Protein AF-A0A4D6LSA8-F1 (afdb_monomer_lite)

Structure (mmCIF, N/CA/C/O backbone):
data_AF-A0A4D6LSA8-F1
#
_entry.id   AF-A0A4D6LSA8-F1
#
loop_
_atom_site.group_PDB
_atom_site.id
_atom_site.type_symbol
_atom_site.label_atom_id
_atom_site.label_alt_id
_atom_site.label_comp_id
_atom_site.label_asym_id
_atom_site.label_entity_id
_atom_site.label_seq_id
_atom_site.pdbx_PDB_ins_code
_atom_site.Cartn_x
_atom_site.Cartn_y
_atom_site.Cartn_z
_atom_site.occupancy
_atom_site.B_iso_or_equiv
_atom_site.auth_seq_id
_atom_site.auth_comp_id
_atom_site.auth_asym_id
_atom_site.auth_atom_id
_atom_site.pdbx_PDB_model_num
ATOM 1 N N . MET A 1 1 ? -9.989 11.438 -18.386 1.00 36.94 1 MET A N 1
ATOM 2 C CA . MET A 1 1 ? -9.101 11.656 -17.225 1.00 36.94 1 MET A CA 1
ATOM 3 C C . MET A 1 1 ? -8.067 10.551 -17.247 1.00 36.94 1 MET A C 1
ATOM 5 O O . MET A 1 1 ? -8.461 9.395 -17.186 1.00 36.94 1 MET A O 1
ATOM 9 N N . VAL A 1 2 ? -6.786 10.873 -17.422 1.00 44.97 2 VAL A N 1
ATOM 10 C CA . VAL A 1 2 ? -5.718 9.884 -17.232 1.00 44.97 2 VAL A CA 1
ATOM 11 C C . VAL A 1 2 ? -5.464 9.868 -15.731 1.00 44.97 2 VAL A C 1
ATOM 13 O O . VAL A 1 2 ? -4.963 10.852 -15.193 1.00 44.97 2 VAL A O 1
ATOM 16 N N . ALA A 1 3 ? -5.904 8.818 -15.037 1.00 55.88 3 ALA A N 1
ATOM 17 C CA . ALA A 1 3 ? -5.396 8.563 -13.696 1.00 55.88 3 ALA A CA 1
ATOM 18 C C . ALA A 1 3 ? -3.869 8.492 -13.824 1.00 55.88 3 ALA A C 1
ATOM 20 O O . ALA A 1 3 ? -3.379 7.759 -14.684 1.00 55.88 3 ALA A O 1
ATOM 21 N N . GLY A 1 4 ? -3.129 9.306 -13.062 1.00 64.88 4 GLY A N 1
ATOM 22 C CA . GLY A 1 4 ? -1.670 9.208 -13.037 1.00 64.88 4 GLY A CA 1
ATOM 23 C C . GLY A 1 4 ? -1.296 7.744 -12.824 1.00 64.88 4 GLY A C 1
ATOM 24 O O . GLY A 1 4 ? -1.841 7.108 -11.921 1.00 64.88 4 GLY A O 1
ATOM 25 N N . SER A 1 5 ? -0.479 7.187 -13.721 1.00 82.62 5 SER A N 1
ATOM 26 C CA . SER A 1 5 ? -0.155 5.761 -13.679 1.00 82.62 5 SER A CA 1
ATOM 27 C C . SER A 1 5 ? 0.447 5.435 -12.319 1.00 82.62 5 SER A C 1
ATOM 29 O O . SER A 1 5 ? 1.393 6.099 -11.891 1.00 82.62 5 SER A O 1
ATOM 31 N N . LEU A 1 6 ? -0.088 4.409 -11.655 1.00 87.81 6 LEU A N 1
ATOM 32 C CA . LEU A 1 6 ? 0.554 3.841 -10.474 1.00 87.81 6 LEU A CA 1
ATOM 33 C C . LEU A 1 6 ? 1.976 3.419 -10.845 1.00 87.81 6 LEU A C 1
ATOM 35 O O . LEU A 1 6 ? 2.240 3.091 -12.005 1.00 87.81 6 LEU A O 1
ATOM 39 N N . THR A 1 7 ? 2.898 3.482 -9.888 1.00 89.25 7 THR A N 1
ATOM 40 C CA . THR A 1 7 ? 4.290 3.085 -10.119 1.00 89.25 7 THR A CA 1
ATOM 41 C C . THR A 1 7 ? 4.401 1.565 -9.966 1.00 89.25 7 THR A C 1
ATOM 43 O O . THR A 1 7 ? 4.412 1.089 -8.827 1.00 89.25 7 THR A O 1
ATOM 46 N N . PRO A 1 8 ? 4.475 0.792 -11.068 1.00 86.06 8 PRO A N 1
ATOM 47 C CA . PRO A 1 8 ? 4.395 -0.661 -11.011 1.00 86.06 8 PRO A CA 1
ATOM 48 C C . PRO A 1 8 ? 5.596 -1.263 -10.281 1.00 86.06 8 PRO A C 1
ATOM 50 O O . PRO A 1 8 ? 6.702 -0.721 -10.301 1.00 86.06 8 PRO A O 1
ATOM 53 N N . GLU A 1 9 ? 5.368 -2.406 -9.636 1.00 88.56 9 GLU A N 1
ATOM 54 C CA . GLU A 1 9 ? 6.364 -3.180 -8.882 1.00 88.56 9 GLU A CA 1
ATOM 55 C C . GLU A 1 9 ? 7.025 -2.454 -7.694 1.00 88.56 9 GLU A C 1
ATOM 57 O O . GLU A 1 9 ? 7.891 -3.026 -7.027 1.00 88.56 9 GLU A O 1
ATOM 62 N N . THR A 1 10 ? 6.624 -1.224 -7.357 1.00 91.69 10 THR A N 1
ATOM 63 C CA . THR A 1 10 ? 7.336 -0.453 -6.328 1.00 91.69 10 THR A CA 1
ATOM 64 C C . THR A 1 10 ? 7.227 -1.065 -4.938 1.00 91.69 10 THR A C 1
ATOM 66 O O . THR A 1 10 ? 8.220 -1.092 -4.219 1.00 91.69 10 THR A O 1
ATOM 69 N N . ILE A 1 11 ? 6.081 -1.638 -4.550 1.00 92.44 11 ILE A N 1
ATOM 70 C CA . ILE A 1 11 ? 5.984 -2.290 -3.227 1.00 92.44 11 ILE A CA 1
ATOM 71 C C . ILE A 1 11 ? 7.015 -3.423 -3.123 1.00 92.44 11 ILE A C 1
ATOM 73 O O . ILE A 1 11 ? 7.669 -3.561 -2.095 1.00 92.44 11 ILE A O 1
ATOM 77 N N . LYS A 1 12 ? 7.241 -4.177 -4.208 1.00 91.56 12 LYS A N 1
ATOM 78 C CA . LYS A 1 12 ? 8.264 -5.229 -4.253 1.00 91.56 12 LYS A CA 1
ATOM 79 C C . LYS A 1 12 ? 9.678 -4.650 -4.119 1.00 91.56 12 LYS A C 1
ATOM 81 O O . LYS A 1 12 ? 10.476 -5.207 -3.375 1.00 91.56 12 LYS A O 1
ATOM 86 N N . LYS A 1 13 ? 9.983 -3.531 -4.788 1.00 92.19 13 LYS A N 1
ATOM 87 C CA . LYS A 1 13 ? 11.281 -2.833 -4.668 1.00 92.19 13 LYS A CA 1
ATOM 88 C C . LYS A 1 13 ? 11.541 -2.327 -3.247 1.00 92.19 13 LYS A C 1
ATOM 90 O O . LYS A 1 13 ? 12.591 -2.632 -2.689 1.00 92.19 13 LYS A O 1
ATOM 95 N N . ILE A 1 14 ? 10.551 -1.673 -2.636 1.00 92.81 14 ILE A N 1
ATOM 96 C CA . ILE A 1 14 ? 10.625 -1.177 -1.254 1.00 92.81 14 ILE A CA 1
ATOM 97 C C . ILE A 1 14 ? 10.839 -2.340 -0.281 1.00 92.81 14 ILE A C 1
ATOM 99 O O . ILE A 1 14 ? 11.721 -2.278 0.571 1.00 92.81 14 ILE A O 1
ATOM 103 N N . CYS A 1 15 ? 10.086 -3.435 -0.428 1.00 91.19 15 CYS A N 1
ATOM 104 C CA . CYS A 1 15 ? 10.262 -4.629 0.403 1.00 91.19 15 CYS A CA 1
ATOM 105 C C . CYS A 1 15 ? 11.631 -5.306 0.213 1.00 91.19 15 CYS A C 1
ATOM 107 O O . CYS A 1 15 ? 12.093 -5.986 1.124 1.00 91.19 15 CYS A O 1
ATOM 109 N N . ASN A 1 16 ? 12.290 -5.093 -0.929 1.00 93.81 16 ASN A N 1
ATOM 110 C CA . ASN A 1 16 ? 13.653 -5.555 -1.195 1.00 93.81 16 ASN A CA 1
ATOM 111 C C . ASN A 1 16 ? 14.740 -4.558 -0.740 1.00 93.81 16 ASN A C 1
ATOM 113 O O . ASN A 1 16 ? 15.921 -4.813 -0.963 1.00 93.81 16 ASN A O 1
ATOM 117 N N . GLY A 1 17 ? 14.365 -3.444 -0.101 1.00 91.81 17 GLY A N 1
ATOM 118 C CA . GLY A 1 17 ? 15.291 -2.447 0.446 1.00 91.81 17 GLY A CA 1
ATOM 119 C C . GLY A 1 17 ? 15.627 -1.281 -0.488 1.00 91.81 17 GLY A C 1
ATOM 120 O O . GLY A 1 17 ? 16.412 -0.417 -0.103 1.00 91.81 17 GLY A O 1
ATOM 121 N N . ASP A 1 18 ? 15.036 -1.217 -1.683 1.00 91.25 18 ASP A N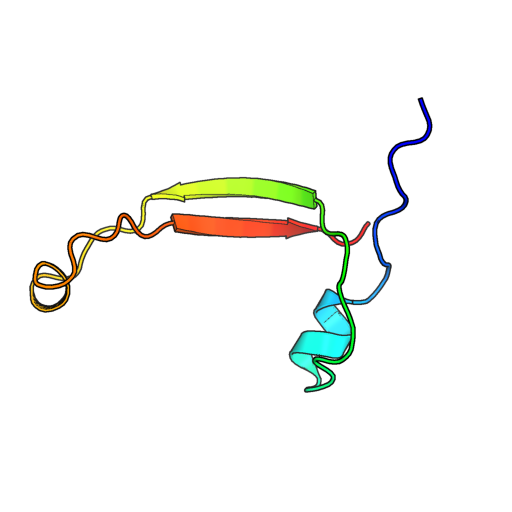 1
ATOM 122 C CA . ASP A 1 18 ? 15.168 -0.060 -2.570 1.00 91.25 18 ASP A CA 1
ATOM 123 C C . ASP A 1 18 ? 14.061 0.959 -2.275 1.00 91.25 18 ASP A C 1
ATOM 125 O O . ASP A 1 18 ? 12.937 0.865 -2.773 1.00 91.25 18 ASP A O 1
ATOM 129 N N . CYS A 1 19 ? 14.397 1.925 -1.420 1.00 87.88 19 CYS A N 1
ATOM 130 C CA . CYS A 1 19 ? 13.517 3.019 -1.008 1.00 87.88 19 CYS A CA 1
ATOM 131 C C . CYS A 1 19 ? 13.783 4.318 -1.790 1.00 87.88 19 CYS A C 1
ATOM 133 O O . CYS A 1 19 ? 13.530 5.407 -1.275 1.00 87.88 19 CYS A O 1
ATOM 135 N N . SER A 1 20 ? 14.352 4.229 -2.995 1.00 86.62 20 SER A N 1
ATOM 136 C CA . SER A 1 20 ? 14.626 5.404 -3.821 1.00 86.62 20 SER A CA 1
ATOM 137 C C . SER A 1 20 ? 13.371 5.912 -4.553 1.00 86.62 20 SER A C 1
ATOM 139 O O . SER A 1 20 ? 12.537 5.139 -5.023 1.00 86.62 20 SER A O 1
ATOM 141 N N . GLY A 1 21 ? 13.246 7.239 -4.671 1.00 85.69 21 GLY A N 1
ATOM 142 C CA . GLY A 1 21 ? 12.180 7.903 -5.430 1.00 85.69 21 GLY A CA 1
ATOM 143 C C . GLY A 1 21 ? 10.871 8.146 -4.666 1.00 85.69 21 GLY A C 1
ATOM 144 O O . GLY A 1 21 ? 10.784 7.962 -3.455 1.00 85.69 21 GLY A O 1
ATOM 145 N N . GLU A 1 22 ? 9.850 8.596 -5.401 1.00 89.75 22 GLU A N 1
ATOM 146 C CA . GLU A 1 22 ? 8.530 8.973 -4.877 1.00 89.75 22 GLU A CA 1
ATOM 147 C C . GLU A 1 22 ? 7.431 8.178 -5.603 1.00 89.75 22 GLU A C 1
ATOM 149 O O . GLU A 1 22 ? 6.973 8.579 -6.677 1.00 89.75 22 GLU A O 1
ATOM 154 N N . PRO A 1 23 ? 7.029 7.007 -5.081 1.00 90.31 23 PRO A N 1
ATOM 155 C CA . PRO A 1 23 ? 6.073 6.155 -5.770 1.00 90.31 23 PRO A CA 1
ATOM 156 C C . PRO A 1 23 ? 4.636 6.640 -5.636 1.00 90.31 23 PRO A C 1
ATOM 158 O O . PRO A 1 23 ? 4.176 7.025 -4.561 1.00 90.31 23 PRO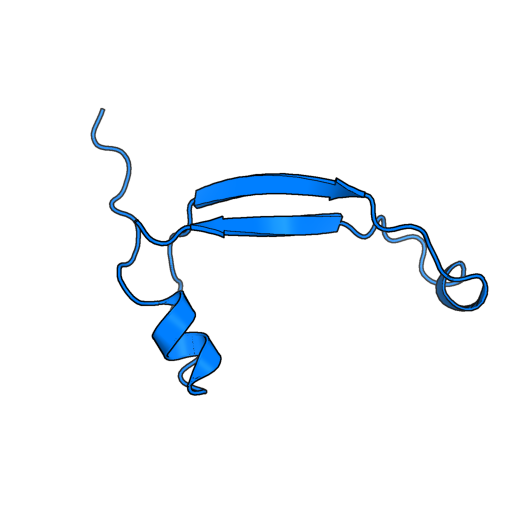 A O 1
ATOM 161 N N . VAL A 1 24 ? 3.889 6.506 -6.727 1.00 91.75 24 VAL A N 1
ATOM 162 C CA . VAL A 1 24 ? 2.446 6.732 -6.760 1.00 91.75 24 VAL A CA 1
ATOM 163 C C . VAL A 1 24 ? 1.743 5.400 -6.518 1.00 91.75 24 VAL A C 1
ATOM 165 O O . VAL A 1 24 ? 1.821 4.483 -7.339 1.00 91.75 24 VAL A O 1
ATOM 168 N N . LEU A 1 25 ? 1.061 5.296 -5.378 1.00 92.50 25 LEU A N 1
ATOM 169 C CA . LEU A 1 25 ? 0.295 4.123 -4.954 1.00 92.50 25 LEU A CA 1
ATOM 170 C C . LEU A 1 25 ? -1.178 4.490 -4.766 1.00 92.50 25 LEU A C 1
ATOM 172 O O . LEU A 1 25 ? -1.511 5.614 -4.393 1.00 92.50 25 LEU A O 1
ATOM 176 N N . GLN A 1 26 ? -2.064 3.521 -4.976 1.00 92.31 26 GLN A N 1
ATOM 177 C CA . GLN A 1 26 ? -3.485 3.665 -4.689 1.00 92.31 26 GLN A CA 1
ATOM 178 C C . GLN A 1 26 ? -3.791 3.184 -3.271 1.00 92.31 26 GLN A C 1
ATOM 180 O O . GLN A 1 26 ? -3.383 2.089 -2.886 1.00 92.31 26 GLN A O 1
ATOM 185 N N . VAL A 1 27 ? -4.569 3.960 -2.516 1.00 93.56 27 VAL A N 1
ATOM 186 C CA . VAL A 1 27 ? -5.154 3.507 -1.246 1.00 93.56 27 VAL A CA 1
ATOM 187 C C . VAL A 1 27 ? -6.404 2.676 -1.540 1.00 93.56 27 VAL A C 1
ATOM 189 O O . VAL A 1 27 ? -7.348 3.175 -2.147 1.00 93.56 27 VAL A O 1
ATOM 192 N N . ILE A 1 28 ? -6.402 1.413 -1.114 1.00 94.75 28 ILE A N 1
ATOM 193 C CA . ILE A 1 28 ? -7.515 0.467 -1.285 1.00 94.75 28 ILE A CA 1
ATOM 194 C C . ILE A 1 28 ? -8.409 0.425 -0.043 1.00 94.75 28 ILE A C 1
ATOM 196 O O . ILE A 1 28 ? -9.629 0.384 -0.159 1.00 94.75 28 ILE A O 1
ATOM 200 N N . ASP A 1 29 ? -7.808 0.426 1.147 1.00 95.75 29 ASP A N 1
ATOM 201 C CA . ASP A 1 29 ? -8.522 0.389 2.427 1.00 95.75 29 ASP A CA 1
ATOM 202 C C . ASP A 1 29 ? -7.735 1.170 3.488 1.00 95.75 29 ASP A C 1
ATOM 204 O O . ASP A 1 29 ? -6.506 1.269 3.425 1.00 95.75 29 ASP A O 1
ATOM 208 N N . MET A 1 30 ? -8.445 1.711 4.476 1.00 94.81 30 MET A N 1
ATOM 209 C CA . MET A 1 30 ? -7.872 2.452 5.595 1.00 94.81 30 MET A CA 1
ATOM 210 C C . MET A 1 30 ? -8.646 2.137 6.872 1.00 94.81 30 MET A C 1
ATOM 212 O O . MET A 1 30 ? -9.847 2.381 6.965 1.00 94.81 30 MET A O 1
ATOM 216 N N . LYS A 1 31 ? -7.943 1.632 7.890 1.00 93.12 31 LYS A N 1
ATOM 217 C CA . LYS A 1 31 ? -8.539 1.250 9.176 1.00 93.12 31 LYS A CA 1
ATOM 218 C C . LYS A 1 31 ? -7.836 1.941 10.342 1.00 93.12 31 LYS A C 1
ATOM 220 O O . LYS A 1 31 ? -6.604 1.957 10.366 1.00 93.12 31 LYS A O 1
ATOM 225 N N . PRO A 1 32 ? -8.577 2.475 11.328 1.00 88.88 32 PRO A N 1
ATOM 226 C CA . PRO A 1 32 ? -7.970 3.016 12.536 1.00 88.88 32 PRO A CA 1
ATOM 227 C C . PRO A 1 32 ? -7.287 1.891 13.320 1.00 88.88 32 PRO A C 1
ATOM 229 O O . PRO A 1 32 ? -7.822 0.786 13.452 1.00 88.88 32 PRO A O 1
ATOM 232 N N . MET A 1 33 ? -6.094 2.163 13.837 1.00 86.25 33 MET A N 1
ATOM 233 C CA . MET A 1 33 ? -5.357 1.221 14.669 1.00 86.25 33 MET A CA 1
ATOM 234 C C . MET A 1 33 ? -5.740 1.447 16.134 1.00 86.25 33 MET A C 1
ATOM 236 O O . MET A 1 33 ? -5.787 2.581 16.606 1.00 86.25 33 MET A O 1
ATOM 240 N N . LYS A 1 34 ? -6.061 0.370 16.861 1.00 78.19 34 LYS A N 1
ATOM 241 C CA . LYS A 1 34 ? -6.333 0.470 18.300 1.00 78.19 34 LYS A CA 1
ATOM 242 C C . LYS A 1 34 ? -5.025 0.817 19.006 1.00 78.19 34 LYS A C 1
ATOM 244 O O . LYS A 1 34 ? -4.036 0.118 18.810 1.00 78.19 34 LYS A O 1
ATOM 249 N N . HIS A 1 35 ? -5.033 1.882 19.801 1.00 67.50 35 HIS A N 1
ATOM 250 C CA . HIS A 1 35 ? -3.876 2.267 2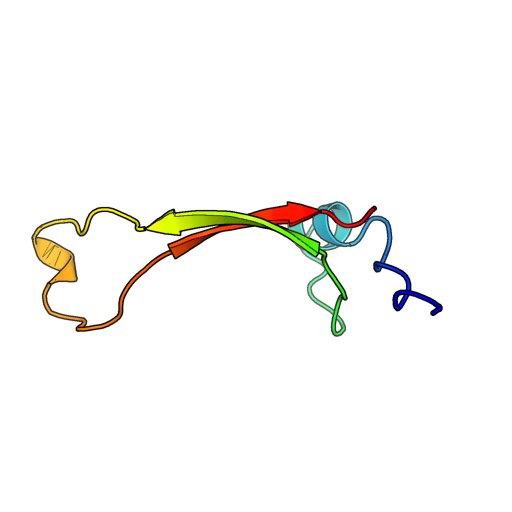0.600 1.00 67.50 35 HIS A CA 1
ATOM 251 C C . HIS A 1 35 ? -3.622 1.223 21.691 1.00 67.50 35 HIS A C 1
ATOM 253 O O . HIS A 1 35 ? -4.530 0.891 22.455 1.00 67.50 35 HIS A O 1
ATOM 259 N N . SER A 1 36 ? -2.383 0.745 21.773 1.00 62.41 36 SER A N 1
ATOM 260 C CA . SER A 1 36 ? -1.836 0.104 22.970 1.00 62.41 36 SER A CA 1
ATOM 261 C C . SER A 1 36 ? -1.821 1.134 24.111 1.00 62.41 36 SER A C 1
ATOM 263 O O . SER A 1 36 ? -1.627 2.323 23.845 1.00 62.41 36 SER A O 1
ATOM 265 N N . GLU A 1 37 ? -2.021 0.732 25.372 1.00 57.16 37 GLU A N 1
ATOM 266 C CA . GLU A 1 37 ? -2.065 1.677 26.509 1.00 57.16 37 GLU A CA 1
ATOM 267 C C . GLU A 1 37 ? -0.789 2.540 26.631 1.00 57.16 37 GLU A C 1
ATOM 269 O O . GLU A 1 37 ? -0.881 3.706 27.013 1.00 57.16 37 GLU A O 1
ATOM 274 N N . GLU A 1 38 ? 0.366 2.032 26.186 1.00 57.16 38 GLU A N 1
ATOM 275 C CA . GLU A 1 38 ? 1.650 2.754 26.126 1.00 57.16 38 GLU A CA 1
ATOM 276 C C . GLU A 1 38 ? 1.717 3.855 25.045 1.00 57.16 38 GLU A C 1
ATOM 278 O O . GLU A 1 38 ? 2.493 4.801 25.163 1.00 57.16 38 GLU A O 1
ATOM 283 N N . GLU A 1 39 ? 0.884 3.802 24.002 1.00 55.69 39 GLU A N 1
ATOM 284 C CA . GLU A 1 39 ? 0.926 4.750 22.875 1.00 55.69 39 GLU A CA 1
ATOM 285 C C . GLU A 1 39 ? 0.004 5.962 23.051 1.00 55.69 39 GLU A C 1
ATOM 287 O O . GLU A 1 39 ? 0.015 6.869 22.217 1.00 55.69 39 GLU A O 1
ATOM 292 N N . ARG A 1 40 ? -0.772 6.024 24.143 1.00 51.91 40 ARG A N 1
ATOM 293 C CA . ARG A 1 40 ? -1.640 7.174 24.462 1.00 51.91 40 ARG A CA 1
ATOM 294 C C . ARG A 1 40 ? -0.873 8.480 24.695 1.00 51.91 40 ARG A C 1
ATOM 296 O O . ARG A 1 40 ? -1.475 9.546 24.614 1.00 51.91 40 ARG A O 1
ATOM 303 N N . ALA A 1 41 ? 0.435 8.413 24.949 1.00 56.78 41 ALA A N 1
ATOM 304 C CA . ALA A 1 41 ? 1.285 9.594 25.097 1.00 56.78 41 ALA A CA 1
ATOM 305 C C . ALA A 1 41 ? 1.515 10.345 23.769 1.00 56.78 41 ALA A C 1
ATOM 307 O O . ALA A 1 41 ? 1.825 11.535 23.780 1.00 56.78 41 ALA A O 1
ATOM 308 N N . SER A 1 42 ? 1.332 9.684 22.620 1.00 61.12 42 SER A N 1
ATOM 309 C CA . SER A 1 42 ? 1.408 10.319 21.304 1.00 61.12 42 SER A CA 1
ATOM 310 C C . SER A 1 42 ? -0.010 10.525 20.777 1.00 61.12 42 SER A C 1
ATOM 312 O O . SER A 1 42 ? -0.648 9.584 20.314 1.00 61.12 42 SER A O 1
ATOM 314 N N . ASN A 1 43 ? -0.515 11.759 20.852 1.00 63.22 43 ASN A N 1
ATOM 315 C CA . ASN A 1 43 ? -1.844 12.191 20.386 1.00 63.22 43 ASN A CA 1
ATOM 316 C C . ASN A 1 43 ? -1.997 12.154 18.842 1.00 63.22 43 ASN A C 1
ATOM 318 O O . ASN A 1 43 ? -2.561 13.057 18.230 1.00 63.22 43 ASN A O 1
ATOM 322 N N . SER A 1 44 ? -1.419 11.151 18.183 1.00 73.81 44 SER A N 1
ATOM 323 C CA . SER A 1 44 ? -1.486 10.954 16.741 1.00 73.81 44 SER A CA 1
ATOM 324 C C . SER A 1 44 ? -2.412 9.779 16.435 1.00 73.81 44 SER A C 1
ATOM 326 O O . SER A 1 44 ? -2.149 8.647 16.834 1.00 73.81 44 SER A O 1
ATOM 328 N N . ASN A 1 45 ? -3.510 10.041 15.720 1.00 81.12 45 ASN A N 1
ATOM 329 C CA . ASN A 1 45 ? -4.373 8.979 15.206 1.00 81.12 45 ASN A CA 1
ATOM 330 C C . ASN A 1 45 ? -3.558 8.096 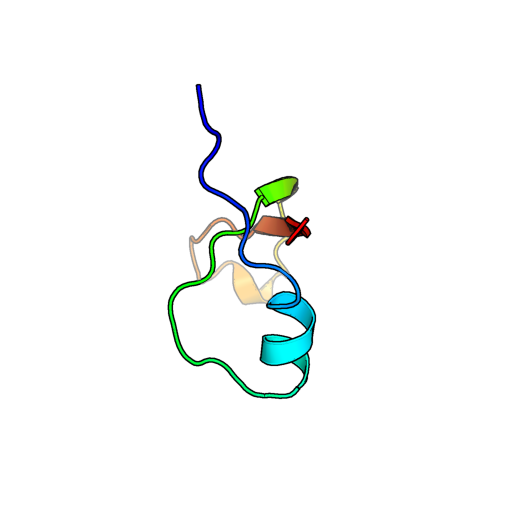14.253 1.00 81.12 45 ASN A C 1
ATOM 332 O O . ASN A 1 45 ? -3.093 8.569 13.215 1.00 81.12 45 ASN A O 1
ATOM 336 N N . LYS A 1 46 ? -3.388 6.816 14.596 1.00 85.25 46 LYS A N 1
ATOM 337 C CA . LYS A 1 46 ? -2.674 5.852 13.751 1.00 85.25 46 LYS A CA 1
ATOM 338 C C . LYS A 1 46 ? -3.651 5.094 12.863 1.00 85.25 46 LYS A C 1
ATOM 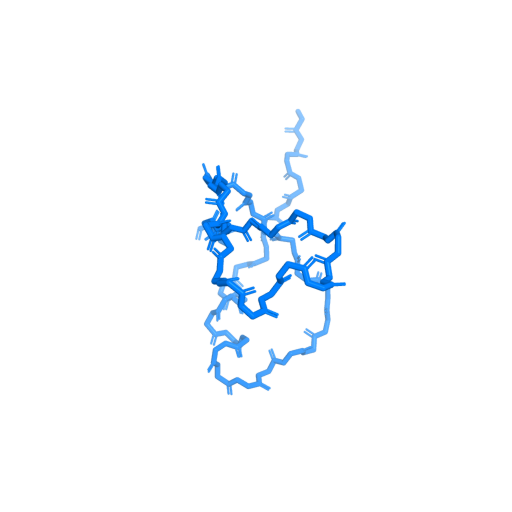340 O O . LYS A 1 46 ? -4.679 4.601 13.328 1.00 85.25 46 LYS A O 1
ATOM 345 N N . TYR A 1 47 ? -3.297 4.956 11.589 1.00 89.38 47 TYR A N 1
ATOM 346 C CA . TYR A 1 47 ? -4.085 4.229 10.598 1.00 89.38 47 TYR A CA 1
ATOM 347 C C . TYR A 1 47 ? -3.243 3.143 9.940 1.00 89.38 47 TYR A C 1
ATOM 349 O O . TYR A 1 47 ? -2.062 3.333 9.655 1.00 89.38 47 TYR A O 1
ATOM 357 N N . ARG A 1 48 ? -3.876 2.004 9.667 1.00 92.69 48 ARG A N 1
ATOM 358 C CA . ARG A 1 48 ? -3.348 0.961 8.792 1.00 92.69 48 ARG A CA 1
ATOM 359 C C . ARG A 1 48 ? -3.913 1.176 7.393 1.00 92.69 48 ARG A C 1
ATOM 361 O O . ARG A 1 48 ? -5.131 1.258 7.242 1.00 92.69 48 ARG A O 1
ATOM 368 N N . LEU A 1 49 ? -3.034 1.225 6.397 1.00 94.75 49 LEU A N 1
ATOM 369 C CA . LEU A 1 49 ? -3.389 1.382 4.987 1.00 94.75 49 LEU A CA 1
ATOM 370 C C . LEU A 1 49 ? -3.172 0.068 4.231 1.00 94.75 49 LEU A C 1
ATOM 372 O O . LEU A 1 49 ? -2.171 -0.614 4.449 1.00 94.75 49 LEU A O 1
ATOM 376 N N . LEU A 1 50 ? -4.092 -0.260 3.327 1.00 95.06 50 LEU A N 1
ATOM 377 C CA . LEU A 1 50 ? -3.881 -1.232 2.258 1.00 95.06 50 LEU A CA 1
ATOM 378 C C . LEU A 1 50 ? -3.573 -0.455 0.978 1.00 95.06 50 LEU A C 1
ATOM 380 O O . LEU A 1 50 ? -4.395 0.348 0.537 1.00 95.06 50 LEU A O 1
ATOM 384 N N . LEU A 1 51 ? -2.393 -0.681 0.404 1.00 94.06 51 LEU A N 1
ATOM 385 C CA . LEU A 1 51 ? -1.902 0.036 -0.773 1.00 94.06 51 LEU A CA 1
ATOM 386 C C . LEU A 1 51 ? -1.781 -0.911 -1.973 1.00 94.06 51 LEU A C 1
ATOM 388 O O . LEU A 1 51 ? -1.448 -2.082 -1.803 1.00 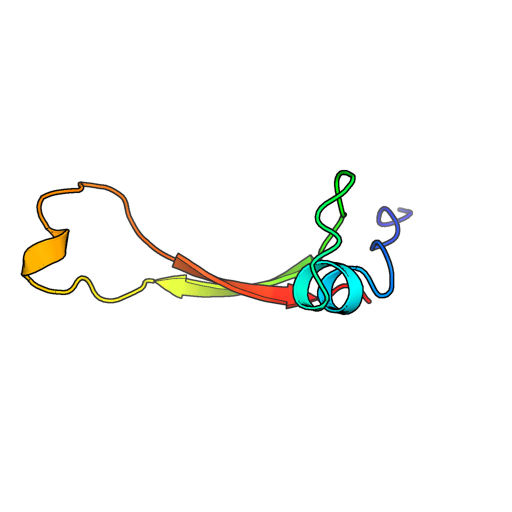94.06 51 LEU A O 1
ATOM 392 N N . SER A 1 52 ? -2.006 -0.390 -3.178 1.00 91.56 52 SER A N 1
ATOM 393 C CA . SER A 1 52 ? -1.804 -1.087 -4.453 1.00 91.56 52 SER A CA 1
ATOM 394 C C . SER A 1 52 ? -0.870 -0.292 -5.368 1.00 91.56 52 SER A C 1
ATOM 396 O O . SER A 1 52 ? -0.909 0.939 -5.378 1.00 91.56 52 SER A O 1
ATOM 398 N N . HIS A 1 53 ? -0.043 -0.995 -6.143 1.00 90.62 53 HIS A N 1
ATOM 399 C CA . HIS A 1 53 ? 0.831 -0.420 -7.172 1.00 90.62 53 HIS A CA 1
ATOM 400 C C . HIS A 1 53 ? 0.378 -0.727 -8.609 1.00 90.62 53 HIS A C 1
ATOM 402 O O . HIS A 1 53 ? 1.152 -0.508 -9.541 1.00 90.62 53 HIS A O 1
ATOM 408 N N . GLY A 1 54 ? -0.864 -1.196 -8.783 1.00 85.56 54 GLY A N 1
ATOM 409 C CA . GLY A 1 54 ? -1.396 -1.666 -10.066 1.00 85.56 54 GLY A CA 1
ATOM 410 C C . GLY A 1 54 ? -1.359 -3.177 -10.189 1.00 85.56 54 GLY A C 1
ATOM 411 O O . GLY A 1 54 ? -0.345 -3.772 -9.765 1.00 85.56 54 GLY A O 1
#

Foldseek 3Di:
DPDDQFAPCVVVCVVVVNPDDDTDKDWPDKDFDDDDPVCPVPPDTDIDTDIHRD

Organism: Vigna unguiculata (NCBI:txid3917)

Secondary structure (DSSP, 8-state):
--PPPP-TTHHHHHHTT---S----EEEEEEEPPPPGGGGGS----EEEEEE--

InterPro domains:
  IPR007199 Replication factor-A protein 1, N-terminal [PF04057] (6-54)
  IPR012340 Nucleic acid-binding, OB-fold [G3DSA:2.40.50.140] (4-54)

Sequence (54 aa):
MVAGSLTPETIKKICNGDCSGEPVLQVIDMKPMKHSEEERASNSNKYRLLLSHG

Radius of gyration: 14.9 Å; chains: 1; bounding box: 24×18×44 Å

pLDDT: mean 81.75, std 15.25, range [36.94, 95.75]